Protein AF-A0A382G9J6-F1 (afdb_monomer)

pLDDT: mean 88.38, std 9.84, range [43.34, 95.25]

Radius of gyration: 19.58 Å; Cα contacts (8 Å, |Δi|>4): 35; chains: 1; bounding box: 44×22×45 Å

Sequence (55 aa):
VYDEAQRILTEIDTAMIPLFVATQNLLIKPYVKGFEMNSMELMYLKKVRLTGSGK

Solvent-accessible surface area (backbone atoms only — not comparable to full-atom values): 3859 Å² total; per-residue (Å²): 109,70,70,58,53,49,42,41,39,50,67,71,70,50,79,44,81,90,86,78,82,87,81,93,83,79,92,77,57,92,36,58,40,62,73,68,91,42,97,81,73,53,87,65,63,91,64,45,44,78,64,80,80,77,127

Secondary structure (DSSP, 8-state):
-HHHHHHIIIIIS----------------TTEES-PPPTT-----TT-EE-S---

Organism: NCBI:txid408172

Structure (mmCIF, N/CA/C/O backbone):
data_AF-A0A382G9J6-F1
#
_entry.id   AF-A0A382G9J6-F1
#
loop_
_atom_site.group_PDB
_atom_site.id
_atom_site.type_symbol
_atom_site.label_atom_id
_atom_site.label_alt_id
_atom_site.label_comp_id
_atom_site.label_asym_id
_atom_site.label_entity_id
_atom_site.label_seq_id
_atom_site.pdbx_PDB_ins_code
_atom_site.Cartn_x
_atom_site.Cartn_y
_atom_site.Cartn_z
_atom_site.occupancy
_atom_site.B_iso_or_equiv
_atom_site.auth_seq_id
_atom_site.auth_comp_id
_atom_site.auth_asym_id
_atom_site.auth_atom_id
_atom_site.pdbx_PDB_model_num
ATOM 1 N N . VAL A 1 1 ? 15.294 -11.506 -9.269 1.00 90.50 1 VAL A N 1
ATOM 2 C CA . VAL A 1 1 ? 14.249 -11.633 -10.317 1.00 90.50 1 VAL A CA 1
ATOM 3 C C . VA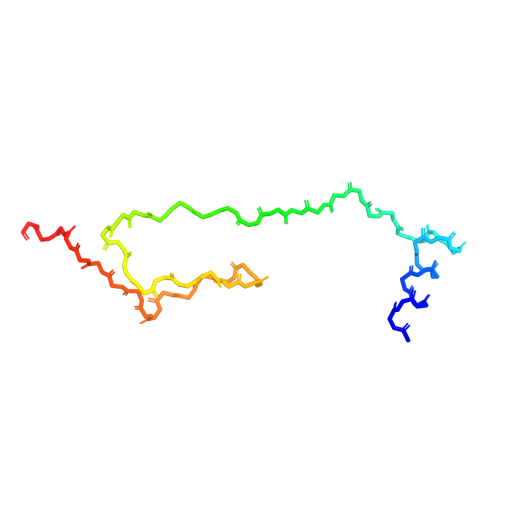L A 1 1 ? 13.442 -10.345 -10.449 1.00 90.50 1 VAL A C 1
ATOM 5 O O . VAL A 1 1 ? 13.516 -9.740 -11.504 1.00 90.50 1 VAL A O 1
ATOM 8 N N . TYR A 1 2 ? 12.732 -9.872 -9.412 1.00 93.00 2 TYR A N 1
ATOM 9 C CA . TYR A 1 2 ? 11.939 -8.630 -9.510 1.00 93.00 2 TYR A CA 1
ATOM 10 C C . TYR A 1 2 ? 12.770 -7.366 -9.780 1.00 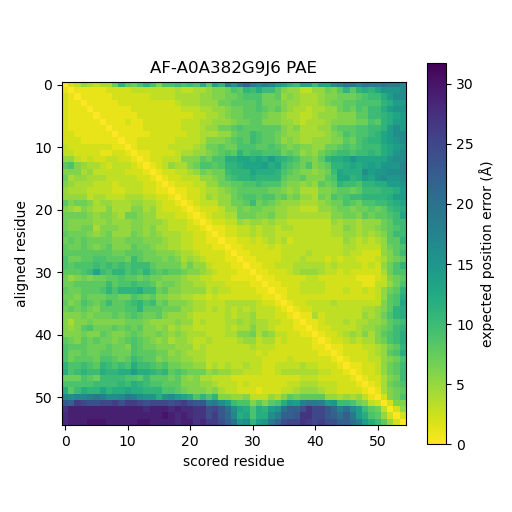93.00 2 TYR A C 1
ATOM 12 O O . TYR A 1 2 ? 12.349 -6.543 -10.585 1.00 93.00 2 TYR A O 1
ATOM 20 N N . ASP A 1 3 ? 13.969 -7.254 -9.201 1.00 94.38 3 ASP A N 1
ATOM 21 C CA . ASP A 1 3 ? 14.854 -6.101 -9.442 1.00 94.38 3 ASP A CA 1
ATOM 22 C C . ASP A 1 3 ? 15.275 -5.991 -10.913 1.00 94.38 3 ASP A C 1
ATOM 24 O O . ASP A 1 3 ? 15.319 -4.911 -11.491 1.00 94.38 3 ASP A O 1
ATOM 28 N N . GLU A 1 4 ? 15.553 -7.131 -11.543 1.00 95.25 4 GLU A N 1
ATOM 29 C CA . GLU A 1 4 ? 15.936 -7.202 -12.952 1.00 95.25 4 GLU A CA 1
ATOM 30 C C . GLU A 1 4 ? 14.753 -6.866 -13.865 1.00 95.25 4 GLU A C 1
ATOM 32 O O . GLU A 1 4 ? 14.892 -6.067 -14.788 1.00 95.25 4 GLU A O 1
ATOM 37 N N . ALA A 1 5 ? 13.565 -7.391 -13.551 1.00 94.44 5 ALA A N 1
ATOM 38 C CA . ALA A 1 5 ? 12.342 -7.067 -14.278 1.00 94.44 5 ALA A CA 1
ATOM 39 C C . ALA A 1 5 ? 11.990 -5.570 -14.193 1.00 94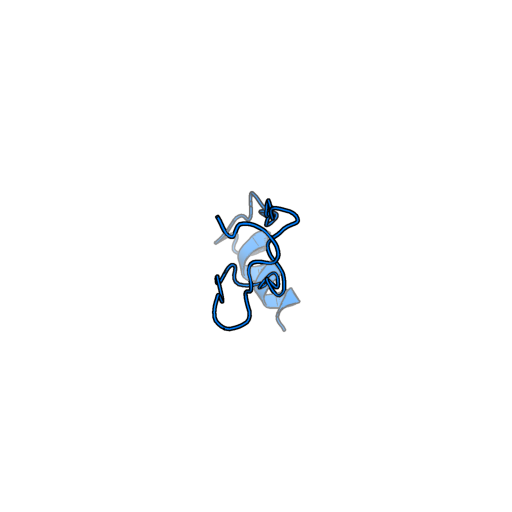.44 5 ALA A C 1
ATOM 41 O O . ALA A 1 5 ? 11.623 -4.976 -15.206 1.00 94.44 5 ALA A O 1
ATOM 42 N N . GLN A 1 6 ? 12.141 -4.943 -13.018 1.00 93.81 6 GLN A N 1
ATOM 43 C CA . GLN A 1 6 ? 11.934 -3.502 -12.860 1.00 93.81 6 GLN A CA 1
ATOM 44 C C . GLN A 1 6 ? 12.863 -2.723 -13.793 1.00 93.81 6 GLN A C 1
ATOM 46 O O . GLN A 1 6 ? 12.390 -1.893 -14.563 1.00 93.81 6 GLN A O 1
ATOM 51 N N . ARG A 1 7 ? 14.163 -3.035 -13.782 1.00 93.56 7 ARG A N 1
ATOM 52 C CA . ARG A 1 7 ? 15.153 -2.352 -14.626 1.00 93.56 7 ARG A CA 1
ATOM 53 C C . ARG A 1 7 ? 14.860 -2.502 -16.117 1.00 93.56 7 ARG A C 1
ATOM 55 O O . ARG A 1 7 ? 14.989 -1.526 -16.849 1.00 93.56 7 ARG A O 1
ATOM 62 N N . ILE A 1 8 ? 14.413 -3.674 -16.572 1.00 94.69 8 ILE A N 1
ATOM 63 C CA . ILE A 1 8 ? 13.986 -3.857 -17.970 1.00 94.69 8 ILE A CA 1
ATOM 64 C C . ILE A 1 8 ? 12.841 -2.894 -18.307 1.00 94.69 8 ILE A C 1
ATOM 66 O O . ILE A 1 8 ? 12.929 -2.141 -19.275 1.00 94.69 8 ILE A O 1
ATOM 70 N N . LEU A 1 9 ? 11.802 -2.863 -17.470 1.00 93.94 9 LEU A N 1
ATOM 71 C CA . LEU A 1 9 ? 10.594 -2.074 -17.716 1.00 93.94 9 LEU A CA 1
ATOM 72 C C . LEU A 1 9 ? 10.808 -0.558 -17.588 1.00 93.94 9 LEU A C 1
ATOM 74 O O . LEU A 1 9 ? 10.123 0.195 -18.284 1.00 93.94 9 LEU A O 1
ATOM 78 N N . THR A 1 10 ? 11.725 -0.112 -16.722 1.00 92.69 10 THR A N 1
ATOM 79 C CA . THR A 1 10 ? 11.882 1.311 -16.372 1.00 92.69 10 THR A CA 1
ATOM 80 C C . THR A 1 10 ? 13.167 1.971 -16.866 1.00 92.69 10 THR A C 1
ATOM 82 O O . THR A 1 10 ? 13.198 3.194 -16.944 1.00 92.69 10 THR A O 1
ATOM 85 N N . GLU A 1 11 ? 14.226 1.212 -17.169 1.00 93.19 11 GLU A N 1
ATOM 86 C CA . GLU A 1 11 ? 15.546 1.758 -17.542 1.00 93.19 11 GLU A CA 1
ATOM 87 C C . GLU A 1 11 ? 16.015 1.306 -18.929 1.00 93.19 11 GLU A C 1
ATOM 89 O O . GLU A 1 11 ? 16.543 2.116 -19.686 1.00 93.19 11 GLU A O 1
ATOM 94 N N . ILE A 1 12 ? 15.871 0.016 -19.252 1.00 94.50 12 ILE A N 1
ATOM 95 C CA . ILE A 1 12 ? 16.443 -0.562 -20.479 1.00 94.50 12 ILE A CA 1
ATOM 96 C C . ILE A 1 12 ? 15.492 -0.338 -21.652 1.00 94.50 12 ILE A C 1
ATOM 98 O O . ILE A 1 12 ? 15.816 0.396 -22.583 1.00 94.50 12 ILE A O 1
ATOM 102 N N . ASP A 1 13 ? 14.295 -0.920 -21.571 1.00 92.75 13 ASP A N 1
ATOM 103 C CA . ASP A 1 13 ? 13.292 -0.820 -22.633 1.00 92.75 13 ASP A CA 1
ATOM 104 C C . ASP A 1 13 ? 12.388 0.405 -22.433 1.00 92.75 13 ASP A C 1
ATOM 106 O O . ASP A 1 13 ? 11.714 0.839 -23.365 1.00 92.75 13 ASP A O 1
ATOM 110 N N . THR A 1 14 ? 12.387 0.983 -21.221 1.00 88.12 14 THR A N 1
ATOM 111 C CA . THR A 1 14 ? 11.643 2.203 -20.844 1.00 88.12 14 THR A CA 1
ATOM 112 C C . THR A 1 14 ? 10.173 2.161 -21.293 1.00 88.12 14 THR A C 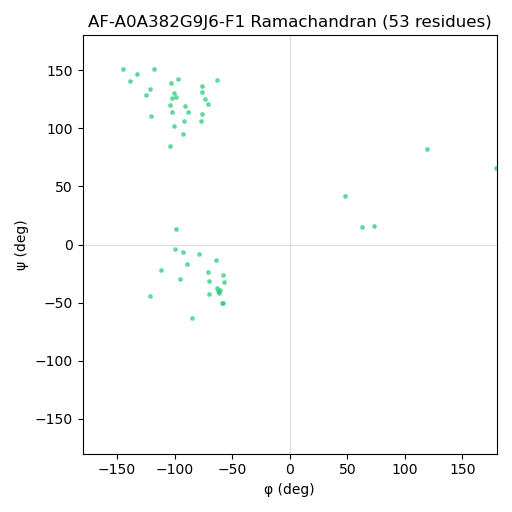1
ATOM 114 O O . THR A 1 14 ? 9.603 3.139 -21.772 1.00 88.12 14 THR A O 1
ATOM 117 N N . ALA A 1 15 ? 9.528 1.002 -21.140 1.00 90.50 15 ALA A N 1
ATOM 118 C CA . ALA A 1 15 ? 8.112 0.827 -21.459 1.00 90.50 15 ALA A CA 1
ATOM 119 C C . ALA A 1 15 ? 7.197 1.557 -20.457 1.00 90.50 15 ALA A C 1
ATOM 121 O O . ALA A 1 15 ? 6.047 1.871 -20.771 1.00 90.50 15 ALA A O 1
ATOM 122 N N . MET A 1 16 ? 7.692 1.809 -19.241 1.00 90.88 16 MET A N 1
ATOM 123 C CA . MET A 1 16 ? 6.977 2.494 -18.167 1.00 90.88 16 MET A CA 1
ATOM 124 C C . MET A 1 16 ? 7.908 3.473 -17.445 1.00 90.88 16 MET A C 1
ATOM 126 O O . MET A 1 16 ? 9.056 3.146 -17.164 1.00 90.88 16 MET A O 1
ATOM 130 N N . ILE A 1 17 ? 7.397 4.653 -17.082 1.00 91.94 17 ILE A N 1
ATOM 131 C CA . ILE A 1 17 ? 8.132 5.649 -16.288 1.00 91.94 17 ILE A CA 1
ATOM 132 C C . ILE A 1 17 ? 7.342 5.920 -14.996 1.00 91.94 17 ILE A C 1
ATOM 134 O O . ILE A 1 17 ? 6.259 6.509 -15.065 1.00 91.94 17 ILE A O 1
ATOM 138 N N . PRO A 1 18 ? 7.833 5.499 -13.815 1.00 88.94 18 PRO A N 1
ATOM 139 C CA . PRO A 1 18 ? 7.155 5.757 -12.550 1.00 88.94 18 PRO A CA 1
ATOM 140 C C . PRO A 1 18 ? 7.365 7.218 -12.129 1.00 88.94 18 PRO A C 1
ATOM 142 O O . PRO A 1 18 ? 8.475 7.625 -11.801 1.00 88.94 18 PRO A O 1
ATOM 145 N N . LEU A 1 19 ? 6.296 8.019 -12.140 1.00 92.69 19 LEU A N 1
ATOM 146 C CA . LEU A 1 19 ? 6.377 9.458 -11.840 1.00 92.69 19 LEU A CA 1
ATOM 147 C C . LEU A 1 19 ? 6.057 9.802 -10.384 1.00 92.69 19 LEU A C 1
ATOM 149 O O . LEU A 1 19 ? 6.566 10.786 -9.856 1.00 92.69 19 LEU A O 1
ATOM 153 N N . PHE A 1 20 ? 5.206 9.007 -9.735 1.00 91.38 20 PHE A N 1
ATOM 154 C CA . PHE A 1 20 ? 4.711 9.299 -8.396 1.00 91.38 20 PHE A CA 1
ATOM 155 C C . PHE A 1 20 ? 4.531 8.022 -7.586 1.00 91.38 20 PHE A C 1
ATOM 157 O O . PHE A 1 20 ? 4.206 6.963 -8.122 1.00 91.38 20 PHE A O 1
ATOM 164 N N . VAL A 1 21 ? 4.673 8.168 -6.272 1.00 89.00 21 VAL A N 1
ATOM 165 C CA . VAL A 1 21 ? 4.226 7.198 -5.275 1.00 89.00 21 VAL A CA 1
ATOM 166 C C . VAL A 1 21 ? 3.241 7.927 -4.370 1.00 89.00 21 VAL A C 1
ATOM 168 O O . VAL A 1 21 ? 3.496 9.063 -3.968 1.00 89.00 21 VAL A O 1
ATOM 171 N N . ALA A 1 22 ? 2.100 7.305 -4.088 1.00 89.31 22 ALA A N 1
ATOM 172 C CA . ALA A 1 22 ? 1.071 7.889 -3.237 1.00 89.31 22 ALA A CA 1
ATOM 173 C C . ALA A 1 22 ? 1.189 7.368 -1.799 1.00 89.31 22 ALA A C 1
ATOM 175 O O . ALA A 1 22 ? 1.465 6.191 -1.573 1.00 89.31 22 ALA A O 1
ATOM 176 N N . THR A 1 23 ? 0.940 8.250 -0.830 1.00 89.06 23 THR A N 1
ATOM 177 C CA . THR A 1 23 ? 0.817 7.882 0.585 1.00 89.06 23 THR A CA 1
ATOM 178 C C . THR A 1 23 ? -0.654 7.800 0.964 1.00 89.06 23 THR A C 1
ATOM 180 O O . THR A 1 23 ? -1.415 8.745 0.740 1.00 89.06 23 THR A O 1
ATOM 183 N N . GLN A 1 24 ? -1.043 6.706 1.611 1.00 88.56 24 GLN A N 1
ATOM 184 C CA . GLN A 1 24 ? -2.391 6.536 2.135 1.00 88.56 24 GLN A CA 1
ATOM 185 C C . GLN A 1 24 ? -2.565 7.335 3.439 1.00 88.56 24 GLN A C 1
ATOM 187 O O . GLN A 1 24 ? -2.059 6.952 4.493 1.00 88.56 24 GLN A O 1
ATOM 192 N N . ASN A 1 25 ? -3.301 8.448 3.378 1.00 89.69 25 ASN A N 1
ATOM 193 C CA . ASN A 1 25 ? -3.645 9.265 4.545 1.00 89.69 25 ASN A CA 1
ATOM 194 C C . ASN A 1 25 ? -5.093 8.997 4.974 1.00 89.69 25 ASN A C 1
ATOM 196 O O . ASN A 1 25 ? -6.015 9.143 4.173 1.00 89.69 25 ASN A O 1
ATOM 200 N N . LEU A 1 26 ? -5.313 8.646 6.244 1.00 89.88 26 LEU A N 1
ATOM 201 C CA . LEU A 1 26 ? -6.643 8.358 6.789 1.00 89.88 26 LEU A CA 1
ATOM 202 C C . LEU A 1 26 ? -6.933 9.230 8.009 1.00 89.88 26 LEU A C 1
ATOM 204 O O . LEU A 1 26 ? -6.166 9.255 8.969 1.00 89.88 26 LEU A O 1
ATOM 208 N N . LEU A 1 27 ? -8.082 9.908 7.992 1.00 90.62 27 LEU A N 1
ATOM 209 C CA . LEU A 1 27 ? -8.536 10.738 9.103 1.00 90.62 27 LEU A CA 1
ATOM 210 C C . LEU A 1 27 ? -9.575 9.975 9.925 1.00 90.62 27 LEU A C 1
ATOM 212 O O . LEU A 1 27 ? -10.737 9.849 9.538 1.00 90.62 27 LEU A O 1
ATOM 216 N N . ILE A 1 28 ? -9.143 9.447 11.068 1.00 89.88 28 ILE A N 1
ATOM 217 C CA . ILE A 1 28 ? -9.970 8.597 11.927 1.00 89.88 28 ILE A CA 1
ATOM 218 C C . ILE A 1 28 ? -10.426 9.416 13.132 1.00 89.88 28 ILE A C 1
ATOM 220 O O . ILE A 1 28 ? -9.619 9.911 13.919 1.00 89.88 28 ILE A O 1
ATOM 224 N N . LYS A 1 29 ? -11.744 9.564 13.290 1.00 91.12 29 LYS A N 1
ATOM 225 C CA . LYS A 1 29 ? -12.326 10.225 14.464 1.00 91.12 29 LYS A CA 1
ATOM 226 C C . LYS A 1 29 ? -11.981 9.424 15.737 1.00 91.12 29 LYS A C 1
ATOM 228 O O . LYS A 1 29 ? -12.086 8.199 15.704 1.00 91.12 29 LYS A O 1
ATOM 233 N N . PRO A 1 30 ? -11.676 10.065 16.885 1.00 88.75 30 PRO A N 1
ATOM 234 C CA . PRO A 1 30 ? -11.262 9.357 18.107 1.00 88.75 30 PRO A CA 1
ATOM 235 C C . PRO A 1 30 ? -12.260 8.318 18.643 1.00 88.75 30 PRO A C 1
ATOM 237 O O . PRO A 1 30 ? -11.849 7.363 19.310 1.00 88.75 30 PRO A O 1
ATOM 240 N N . TYR A 1 31 ? -13.555 8.494 18.351 1.00 92.31 31 TYR A N 1
ATOM 241 C CA . TYR A 1 31 ? -14.628 7.574 18.737 1.00 92.31 31 TYR A CA 1
ATOM 242 C C . TYR A 1 31 ? -14.718 6.325 17.844 1.00 92.31 3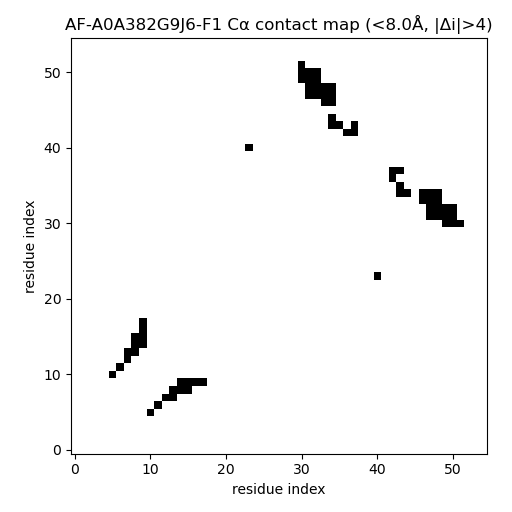1 TYR A C 1
ATOM 244 O O . TYR A 1 31 ? -15.488 5.423 18.151 1.00 92.31 31 TYR A O 1
ATOM 252 N N . VAL A 1 32 ? -13.966 6.248 16.744 1.00 91.56 32 VAL A N 1
ATOM 253 C CA . VAL A 1 32 ? -13.908 5.068 15.872 1.00 91.56 32 VAL A CA 1
ATOM 254 C C . VAL A 1 32 ? -12.779 4.165 16.361 1.00 91.56 32 VAL A C 1
ATOM 256 O O . VAL A 1 32 ? -11.618 4.571 16.399 1.00 91.56 32 VAL A O 1
ATOM 259 N N . LYS A 1 33 ? -13.112 2.936 16.757 1.00 91.88 33 LYS A N 1
ATOM 260 C CA . LYS A 1 33 ? -12.169 1.923 17.255 1.00 91.88 33 LYS A CA 1
ATOM 261 C C . LYS A 1 33 ? -12.170 0.698 16.350 1.00 91.88 33 LYS A C 1
ATOM 263 O O . LYS A 1 33 ? -13.189 0.369 15.753 1.00 91.88 33 LYS A O 1
ATOM 268 N N . GLY A 1 34 ? -11.036 0.003 16.278 1.00 90.31 34 GLY A N 1
ATOM 269 C CA . GLY A 1 34 ? -10.906 -1.231 15.494 1.00 90.31 34 GLY A CA 1
ATOM 270 C C . GLY A 1 34 ? -10.857 -1.022 13.977 1.00 90.31 34 GLY A C 1
ATOM 271 O O . GLY A 1 34 ? -11.070 -1.979 13.237 1.00 90.31 34 GLY A O 1
ATOM 272 N N . PHE A 1 35 ? -10.608 0.210 13.517 1.00 91.81 35 PHE A N 1
ATOM 273 C CA . PHE A 1 35 ? -10.322 0.490 12.112 1.00 91.81 35 PHE A CA 1
ATOM 274 C C . PHE A 1 35 ? -8.817 0.354 11.862 1.00 91.81 35 PHE A C 1
ATOM 276 O O . PHE A 1 35 ? -8.025 1.113 12.418 1.00 91.81 35 PHE A O 1
ATOM 283 N N . GLU A 1 36 ? -8.443 -0.641 11.062 1.00 89.25 36 GLU A N 1
ATOM 284 C CA . GLU A 1 36 ? -7.060 -0.951 10.692 1.00 89.25 36 GLU A CA 1
ATOM 285 C C . GLU A 1 36 ? -6.790 -0.458 9.268 1.00 89.25 36 GLU A C 1
ATOM 287 O O . GLU A 1 36 ? -7.629 -0.614 8.378 1.00 89.25 36 GLU A O 1
ATOM 292 N N . MET A 1 37 ? -5.611 0.125 9.045 1.00 87.75 37 MET A N 1
ATOM 293 C CA . MET A 1 37 ? -5.188 0.534 7.709 1.00 87.75 37 MET A CA 1
ATOM 294 C C . MET A 1 37 ? -4.809 -0.700 6.891 1.00 87.75 37 MET A C 1
ATOM 296 O O . MET A 1 37 ? -3.976 -1.502 7.311 1.00 87.75 37 MET A O 1
ATOM 300 N N . ASN A 1 38 ? -5.425 -0.853 5.721 1.00 88.88 38 ASN A N 1
ATOM 301 C CA . ASN A 1 38 ? -5.107 -1.924 4.789 1.00 88.88 38 ASN A CA 1
ATOM 302 C C . ASN A 1 38 ? -4.171 -1.400 3.697 1.00 88.88 38 ASN A C 1
ATOM 304 O O . ASN A 1 38 ? -4.518 -0.431 3.029 1.00 88.88 38 ASN A O 1
ATOM 308 N N . SER A 1 39 ? -3.036 -2.069 3.481 1.00 87.94 39 SER A N 1
ATOM 309 C CA . SER A 1 39 ? -2.022 -1.678 2.486 1.00 87.94 39 SER A CA 1
ATOM 310 C C . SER A 1 39 ? -2.502 -1.724 1.032 1.00 87.94 39 SER A C 1
ATOM 312 O O . SER A 1 39 ? -1.823 -1.202 0.159 1.00 87.94 39 SER A O 1
ATOM 314 N N . MET A 1 40 ? -3.652 -2.350 0.765 1.00 90.88 40 MET A N 1
ATOM 315 C CA . MET A 1 40 ? -4.324 -2.338 -0.540 1.00 90.88 40 MET A CA 1
ATOM 316 C C . MET A 1 40 ? -5.462 -1.309 -0.595 1.00 90.88 40 MET A C 1
ATOM 318 O O . MET A 1 40 ? -6.323 -1.387 -1.464 1.00 90.88 40 MET A O 1
ATOM 322 N N . GLU A 1 41 ? -5.531 -0.406 0.383 1.00 85.31 41 GLU A N 1
ATOM 323 C CA . GLU A 1 41 ? -6.553 0.639 0.500 1.00 85.31 41 GLU A CA 1
ATOM 324 C C . GLU A 1 41 ? -7.994 0.129 0.677 1.00 85.31 41 GLU A C 1
ATOM 326 O O . GLU A 1 41 ? -8.962 0.883 0.582 1.00 85.31 41 GLU A O 1
ATOM 331 N N . LEU A 1 42 ? -8.156 -1.151 1.023 1.00 89.75 42 LEU A N 1
ATOM 332 C CA . LEU A 1 42 ? -9.465 -1.753 1.261 1.00 89.75 42 LEU A CA 1
ATOM 333 C C . LEU A 1 42 ? -10.045 -1.353 2.624 1.00 89.75 42 LEU A C 1
ATOM 335 O O . LEU A 1 42 ? -9.406 -1.493 3.669 1.00 89.75 42 LEU A O 1
ATOM 339 N N . MET A 1 43 ? -11.309 -0.927 2.627 1.00 89.94 43 MET A N 1
ATOM 340 C CA . MET A 1 43 ? -12.010 -0.489 3.834 1.00 89.94 43 MET A CA 1
ATOM 341 C C . MET A 1 43 ? -12.790 -1.640 4.487 1.00 89.94 43 MET A C 1
ATOM 343 O O . MET A 1 43 ? -13.940 -1.917 4.148 1.00 89.94 43 MET A O 1
ATOM 347 N N . TYR A 1 44 ? -12.181 -2.300 5.474 1.00 90.62 44 TYR A N 1
ATOM 348 C CA . TYR A 1 44 ? -12.835 -3.370 6.232 1.00 90.62 44 TYR A CA 1
ATOM 349 C C . TYR A 1 44 ? -13.529 -2.842 7.491 1.00 90.62 44 TYR A C 1
ATOM 351 O O . TYR A 1 44 ? -12.892 -2.551 8.500 1.00 90.62 44 TYR A O 1
ATOM 359 N N . LEU A 1 45 ? -14.863 -2.790 7.464 1.00 91.19 45 LEU A N 1
ATOM 360 C CA . LEU A 1 45 ? -15.660 -2.260 8.580 1.00 91.19 45 LEU A CA 1
ATOM 361 C C . LEU A 1 45 ? -16.124 -3.320 9.590 1.00 91.19 45 LEU A C 1
ATOM 363 O O . LEU A 1 45 ? -16.648 -2.980 10.645 1.00 91.19 45 LEU A O 1
ATOM 367 N N . LYS A 1 46 ? -15.898 -4.610 9.316 1.00 92.00 46 LYS A N 1
ATOM 368 C CA . LYS A 1 46 ? -16.417 -5.725 10.133 1.00 92.00 46 LYS A CA 1
ATOM 369 C C . LYS A 1 46 ? -15.988 -5.675 11.607 1.00 92.00 46 LYS A C 1
ATOM 371 O O 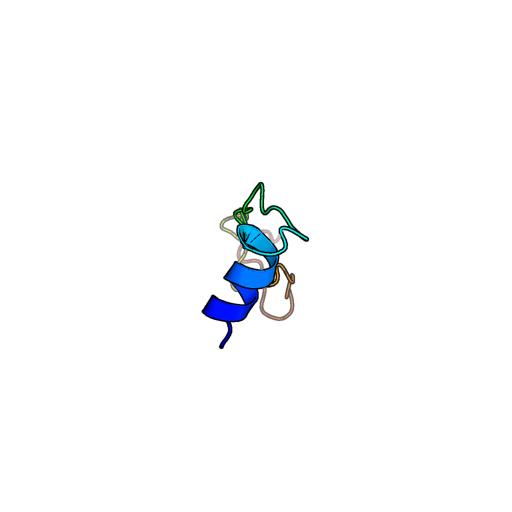. LYS A 1 46 ? -16.717 -6.148 12.472 1.00 92.00 46 LYS A O 1
ATOM 376 N N . LYS A 1 47 ? -14.796 -5.146 11.896 1.00 88.88 47 LYS A N 1
ATOM 377 C CA . LYS A 1 47 ? -14.242 -5.033 13.258 1.00 88.88 47 LYS A CA 1
ATOM 378 C C . LYS A 1 47 ? -14.405 -3.634 13.862 1.00 88.88 47 LYS A C 1
ATOM 380 O O . LYS A 1 47 ? -14.046 -3.437 15.024 1.00 88.88 47 LYS A O 1
ATOM 385 N N . VAL A 1 48 ? -14.939 -2.683 13.095 1.00 92.12 48 VAL A N 1
ATOM 386 C CA . VAL A 1 48 ? -15.045 -1.282 13.501 1.00 92.12 48 VAL A CA 1
ATOM 387 C C . VAL A 1 48 ? -16.178 -1.114 14.503 1.00 92.12 48 VAL A C 1
ATOM 389 O O . VAL A 1 48 ? -17.264 -1.668 14.344 1.00 92.12 48 VAL A O 1
ATOM 392 N N . ARG A 1 49 ? -15.921 -0.340 15.556 1.00 92.44 49 ARG A N 1
ATOM 393 C CA . ARG A 1 49 ? -16.887 -0.012 16.608 1.00 92.44 49 ARG A CA 1
ATOM 394 C C . ARG A 1 49 ? -16.856 1.481 16.884 1.00 92.44 49 ARG A C 1
ATOM 396 O O . ARG A 1 49 ? -15.800 2.106 16.817 1.00 92.44 49 ARG A O 1
ATOM 403 N N . LEU A 1 50 ? -18.007 2.037 17.238 1.00 92.88 50 LEU A N 1
ATOM 404 C CA . LEU A 1 50 ? -18.135 3.431 17.644 1.00 92.88 50 LEU A CA 1
ATOM 405 C C . LEU A 1 50 ? -18.246 3.493 19.171 1.00 92.88 50 LEU A C 1
ATOM 407 O O . LEU A 1 50 ? -19.211 3.002 19.749 1.00 92.88 50 LEU A O 1
ATOM 411 N N . THR A 1 51 ? -17.252 4.079 19.832 1.00 84.06 51 THR A N 1
ATOM 412 C CA . THR A 1 51 ? -17.238 4.321 21.277 1.00 84.06 51 THR A CA 1
ATOM 413 C C . THR A 1 51 ? -17.514 5.805 21.517 1.00 84.06 51 THR A C 1
ATOM 415 O O . THR A 1 51 ? -16.581 6.600 21.611 1.00 84.06 51 THR A O 1
ATOM 418 N N . GLY A 1 52 ? -18.792 6.189 21.549 1.00 71.00 52 GLY A N 1
ATOM 419 C CA . GLY A 1 52 ? -19.212 7.559 21.871 1.00 71.00 52 GLY A CA 1
ATOM 420 C C . GLY A 1 52 ? -19.989 8.265 20.760 1.00 71.00 52 GLY A C 1
ATOM 421 O O . GLY A 1 52 ? -19.429 9.048 20.003 1.00 71.00 52 GLY A O 1
ATOM 422 N N . SER A 1 53 ? -21.288 7.971 20.693 1.00 54.50 53 SER A N 1
ATOM 423 C CA . SER A 1 53 ? -22.390 8.913 20.428 1.00 54.50 53 SER A CA 1
ATOM 424 C C . SER A 1 53 ? 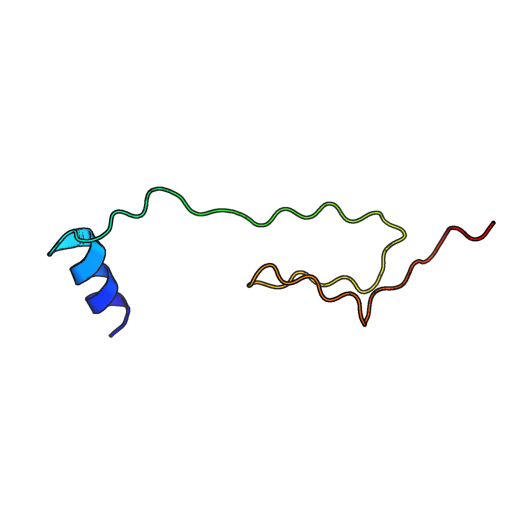-23.695 8.110 20.416 1.00 54.50 53 SER A C 1
ATOM 426 O O . SER A 1 53 ? -24.352 7.973 19.384 1.00 54.50 53 SER A O 1
ATOM 428 N N . GLY A 1 54 ? -24.061 7.563 21.576 1.00 53.22 54 GLY A N 1
ATOM 429 C CA . GLY A 1 54 ? -25.476 7.504 21.909 1.00 53.22 54 GLY A CA 1
ATOM 430 C C . GLY A 1 54 ? -25.912 8.933 22.217 1.00 53.22 54 GLY A C 1
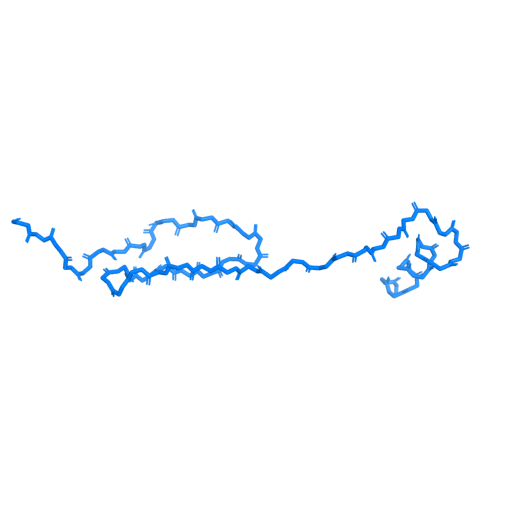ATOM 431 O O . GLY A 1 54 ? -25.325 9.584 23.081 1.00 53.22 54 GLY A O 1
ATOM 432 N N . LYS A 1 55 ? -26.886 9.428 21.458 1.00 43.34 55 LYS A N 1
ATOM 433 C CA . LYS A 1 55 ? -28.045 9.971 22.158 1.00 43.34 55 LYS A CA 1
ATOM 434 C C . LYS A 1 55 ? -28.739 8.804 22.848 1.00 43.34 55 LYS A C 1
ATOM 436 O O . LYS A 1 55 ? -28.692 7.698 22.260 1.00 43.34 5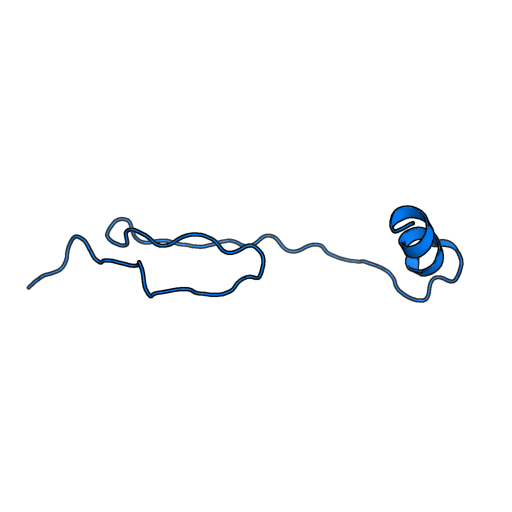5 LYS A O 1
#

Foldseek 3Di:
DVVVVCCVCCPVVNVDDDDDDDDDDDDDDPQWPPFDQDPVRDGDCPRIDGRDDDD

Mean predicted aligned error: 6.62 Å